Protein AF-A0A356S3U9-F1 (afdb_monomer_lite)

Secondary structure (DSSP, 8-state):
-HHHHHHHHHSPP-----EEEEETT--SS-HHHHHHHHHHH-TT-EEEEETT--TTHHHH-HHHHHHHHHHHHHHHS---------

pLDDT: mean 87.21, std 14.12, range [36.06, 97.56]

Foldseek 3Di:
DVVVVVVLLPDAADADEAEAEEEPAAPPDPCVVVVVSVCRRHVNYDYDYDYPAYDVQCPPDPVSVVVVVVVVCVVVVPDPPPPDDD

Structure (mmCIF, N/CA/C/O backbone):
data_AF-A0A356S3U9-F1
#
_entry.id   AF-A0A356S3U9-F1
#
loop_
_atom_site.group_PDB
_atom_site.id
_atom_site.type_symbol
_atom_site.label_atom_id
_atom_site.label_alt_id
_atom_site.label_comp_id
_atom_site.label_asym_id
_atom_site.label_entity_id
_atom_site.label_seq_id
_atom_site.pdbx_PDB_ins_code
_atom_site.Cartn_x
_atom_site.Cartn_y
_atom_site.Cartn_z
_atom_site.occupancy
_atom_site.B_iso_or_equiv
_atom_site.auth_seq_id
_atom_site.auth_comp_id
_atom_site.auth_asym_id
_atom_site.auth_atom_id
_atom_site.pdbx_PDB_model_num
ATOM 1 N N . MET A 1 1 ? 15.149 -6.779 5.449 1.00 65.31 1 MET A N 1
ATOM 2 C CA . MET A 1 1 ? 14.555 -5.563 4.842 1.00 65.31 1 MET A CA 1
ATOM 3 C C . MET A 1 1 ? 15.460 -4.898 3.805 1.00 65.31 1 MET A C 1
ATOM 5 O O . MET A 1 1 ? 15.018 -4.756 2.673 1.00 65.31 1 MET A O 1
ATOM 9 N N . ALA A 1 2 ? 16.719 -4.562 4.120 1.00 79.38 2 ALA A N 1
ATOM 10 C CA . ALA A 1 2 ? 17.619 -3.883 3.169 1.00 79.38 2 ALA A CA 1
ATOM 11 C C . ALA A 1 2 ? 17.845 -4.655 1.850 1.00 79.38 2 ALA A C 1
ATOM 13 O O . ALA A 1 2 ? 17.767 -4.081 0.768 1.00 79.38 2 ALA A O 1
ATOM 14 N N . GLU A 1 3 ? 18.048 -5.973 1.919 1.00 87.12 3 GLU A N 1
ATOM 15 C CA . GLU A 1 3 ? 18.233 -6.801 0.716 1.00 87.12 3 GLU A CA 1
ATOM 16 C C . GLU A 1 3 ? 16.976 -6.889 -0.161 1.00 87.12 3 GLU A C 1
ATOM 18 O O . GLU A 1 3 ? 17.068 -6.912 -1.387 1.00 87.12 3 GLU A O 1
ATOM 23 N N . TYR A 1 4 ? 15.786 -6.861 0.446 1.00 84.75 4 TYR A N 1
ATOM 24 C CA . TYR A 1 4 ? 14.531 -6.827 -0.306 1.00 84.75 4 TYR A CA 1
ATOM 25 C C . TYR A 1 4 ? 14.387 -5.519 -1.088 1.00 84.75 4 TYR A C 1
ATOM 27 O O . TYR A 1 4 ? 14.090 -5.547 -2.278 1.00 84.75 4 TYR A O 1
ATOM 35 N N . GLN A 1 5 ? 14.679 -4.380 -0.454 1.00 88.38 5 GLN A N 1
ATOM 36 C CA . GLN A 1 5 ? 14.636 -3.075 -1.119 1.00 88.38 5 GLN A CA 1
ATOM 37 C C . GLN A 1 5 ? 15.607 -3.013 -2.302 1.00 88.38 5 GLN A C 1
ATOM 39 O O . GLN A 1 5 ? 15.223 -2.586 -3.387 1.00 88.38 5 GLN A O 1
ATOM 44 N N . LYS A 1 6 ? 16.839 -3.512 -2.136 1.00 91.69 6 LYS A N 1
ATOM 45 C CA . LYS A 1 6 ? 17.817 -3.582 -3.235 1.00 91.69 6 LYS A CA 1
ATOM 46 C C . LYS A 1 6 ? 17.304 -4.418 -4.406 1.00 91.69 6 LYS A C 1
ATOM 48 O O . LYS A 1 6 ? 17.428 -3.996 -5.553 1.00 91.69 6 LYS A O 1
ATOM 53 N N . ARG A 1 7 ? 16.729 -5.591 -4.130 1.00 94.56 7 ARG A N 1
ATOM 54 C CA . ARG A 1 7 ? 16.159 -6.466 -5.166 1.00 94.56 7 ARG A CA 1
ATOM 55 C C . ARG A 1 7 ? 14.973 -5.814 -5.868 1.00 94.56 7 ARG A C 1
ATOM 57 O O . ARG A 1 7 ? 14.926 -5.835 -7.090 1.00 94.56 7 ARG A O 1
ATOM 64 N N . PHE A 1 8 ? 14.069 -5.192 -5.115 1.00 92.81 8 PHE A N 1
ATOM 65 C CA . PHE A 1 8 ? 12.920 -4.485 -5.673 1.00 92.81 8 PHE A CA 1
ATOM 66 C C . PHE A 1 8 ? 13.352 -3.349 -6.605 1.00 92.81 8 PHE A C 1
ATOM 68 O O . PHE A 1 8 ? 12.840 -3.228 -7.711 1.00 92.81 8 PHE A O 1
ATOM 75 N N . LEU A 1 9 ? 14.344 -2.549 -6.202 1.00 91.75 9 LEU A N 1
ATOM 76 C CA . LEU A 1 9 ? 14.862 -1.463 -7.038 1.00 91.75 9 LEU A CA 1
ATOM 77 C C . LEU A 1 9 ? 15.475 -1.975 -8.350 1.00 91.75 9 LEU A C 1
ATOM 79 O O . LEU A 1 9 ? 15.307 -1.324 -9.382 1.00 91.75 9 LEU A O 1
ATOM 83 N N . LYS A 1 10 ? 16.130 -3.142 -8.315 1.00 95.38 10 LYS A N 1
ATOM 84 C CA . LYS A 1 10 ? 16.753 -3.788 -9.481 1.00 95.38 10 LYS A CA 1
ATOM 85 C C . LYS A 1 10 ? 15.781 -4.538 -10.394 1.00 95.38 10 LYS A C 1
ATOM 87 O O . LYS A 1 10 ? 16.153 -4.801 -11.526 1.00 95.38 10 LYS A O 1
ATOM 92 N N . ALA A 1 11 ? 14.596 -4.912 -9.916 1.00 94.62 11 ALA A N 1
ATOM 93 C CA . ALA A 1 11 ? 13.623 -5.656 -10.716 1.00 94.62 11 ALA A CA 1
ATOM 94 C C . ALA A 1 11 ? 13.138 -4.832 -11.915 1.00 94.62 11 ALA A C 1
ATOM 96 O O . ALA A 1 11 ? 13.040 -3.614 -11.810 1.00 94.62 11 ALA A O 1
ATOM 97 N N . ASP A 1 12 ? 12.791 -5.455 -13.032 1.00 96.69 12 ASP A N 1
ATOM 98 C CA . ASP A 1 12 ? 12.237 -4.723 -14.173 1.00 96.69 12 ASP A CA 1
ATOM 99 C C . ASP A 1 12 ? 10.797 -4.261 -13.912 1.00 96.69 12 ASP A C 1
ATOM 101 O O . ASP A 1 12 ? 10.129 -4.711 -12.976 1.00 96.69 12 ASP A O 1
ATOM 105 N N . SER A 1 13 ? 10.323 -3.309 -14.715 1.00 96.56 13 SER A N 1
ATOM 106 C CA . SER A 1 13 ? 8.909 -2.933 -14.708 1.00 96.56 13 SER A CA 1
ATOM 107 C C . SER A 1 13 ? 8.055 -3.993 -15.400 1.00 96.56 13 SER A C 1
ATOM 109 O O . SER A 1 13 ? 8.502 -4.627 -16.353 1.00 96.56 13 SER A O 1
ATOM 111 N N . HIS A 1 14 ? 6.803 -4.122 -14.979 1.00 97.00 14 HIS A N 1
ATOM 112 C CA . HIS A 1 14 ? 5.831 -5.060 -15.512 1.00 97.00 14 HIS A CA 1
ATOM 113 C C . HIS A 1 14 ? 4.532 -4.343 -15.901 1.00 97.00 14 HIS A C 1
ATOM 115 O O . HIS A 1 14 ? 4.137 -3.362 -15.271 1.00 97.00 14 HIS A O 1
ATOM 121 N N . ALA A 1 15 ? 3.841 -4.852 -16.924 1.00 94.31 15 ALA A N 1
ATOM 122 C CA . ALA A 1 15 ? 2.626 -4.237 -17.466 1.00 94.31 15 ALA A CA 1
ATOM 123 C C . ALA A 1 15 ? 1.349 -4.542 -16.660 1.00 94.31 15 ALA A C 1
ATOM 125 O O . ALA A 1 15 ? 0.294 -3.986 -16.950 1.00 94.31 15 ALA A O 1
ATOM 126 N N . SER A 1 16 ? 1.427 -5.416 -15.652 1.00 94.25 16 SER A N 1
ATOM 127 C CA . SER A 1 16 ? 0.256 -5.824 -14.868 1.00 94.25 16 SER A CA 1
ATOM 128 C C . SER A 1 16 ? -0.434 -4.633 -14.211 1.00 94.25 16 SER A C 1
ATOM 130 O O . SER A 1 16 ? 0.205 -3.815 -13.543 1.00 94.25 16 SER A O 1
ATOM 132 N N . ALA A 1 17 ? -1.758 -4.589 -14.345 1.00 93.44 17 ALA A N 1
ATOM 133 C CA . ALA A 1 17 ? -2.595 -3.677 -13.590 1.00 93.44 17 ALA A CA 1
ATOM 134 C C . ALA A 1 17 ? -2.647 -4.127 -12.125 1.00 93.44 17 ALA A C 1
ATOM 136 O O . ALA A 1 17 ? -3.026 -5.256 -11.819 1.00 93.44 17 ALA A O 1
ATOM 137 N N . LEU A 1 18 ? -2.247 -3.238 -11.215 1.00 95.31 18 LEU A N 1
ATOM 138 C CA . LEU A 1 18 ? -2.349 -3.466 -9.776 1.00 95.31 18 LEU A CA 1
ATOM 139 C C . LEU A 1 18 ? -3.344 -2.489 -9.167 1.00 95.31 18 LEU A C 1
ATOM 141 O O . LEU A 1 18 ? -3.309 -1.293 -9.452 1.00 95.31 18 LEU A O 1
ATOM 145 N N . HIS A 1 19 ? -4.172 -2.982 -8.257 1.00 95.94 19 HIS A N 1
ATOM 146 C CA . HIS A 1 19 ? -5.008 -2.147 -7.410 1.00 95.94 19 HIS A CA 1
ATOM 147 C C . HIS A 1 19 ? -4.447 -2.155 -5.990 1.00 95.94 19 HIS A C 1
ATOM 149 O O . HIS A 1 19 ? -4.346 -3.206 -5.363 1.00 95.94 19 HIS A O 1
ATOM 155 N N . ILE A 1 20 ? -4.062 -0.982 -5.493 1.00 95.69 20 ILE A N 1
ATOM 156 C CA . ILE A 1 20 ? -3.431 -0.807 -4.183 1.00 95.69 20 ILE A CA 1
ATOM 157 C C . ILE A 1 20 ? -4.402 -0.040 -3.293 1.00 95.69 20 ILE A C 1
ATOM 159 O O . ILE A 1 20 ? -4.827 1.053 -3.654 1.00 95.69 20 ILE A O 1
ATOM 163 N N . ILE A 1 21 ? -4.749 -0.586 -2.131 1.00 94.62 21 ILE A N 1
ATOM 164 C CA . ILE A 1 21 ? -5.546 0.111 -1.115 1.00 94.62 21 ILE A CA 1
ATOM 165 C C . ILE A 1 21 ? -4.599 0.504 0.022 1.00 94.62 21 ILE A C 1
ATOM 167 O O . ILE A 1 21 ? -3.908 -0.361 0.555 1.00 94.62 21 ILE A O 1
ATOM 171 N N . GLN A 1 22 ? -4.550 1.790 0.373 1.00 95.75 22 GLN A N 1
ATOM 172 C CA . GLN A 1 22 ? -3.610 2.339 1.357 1.00 95.75 22 GLN A CA 1
ATOM 173 C C . GLN A 1 22 ? -4.329 3.216 2.387 1.00 95.75 22 GLN A C 1
ATOM 175 O O . GLN A 1 22 ? -5.026 4.162 2.024 1.00 95.75 22 GLN A O 1
ATOM 180 N N . GLY A 1 23 ? -4.107 2.950 3.672 1.00 94.69 23 GLY A N 1
ATOM 181 C CA . GLY A 1 23 ? -4.531 3.836 4.757 1.00 94.69 23 GLY A CA 1
ATOM 182 C C . GLY A 1 23 ? -3.621 5.063 4.867 1.00 94.69 23 GLY A C 1
ATOM 183 O O . GLY A 1 23 ? -2.399 4.925 4.754 1.00 94.69 23 GLY A O 1
ATOM 184 N N . THR A 1 24 ? -4.184 6.261 5.056 1.00 95.50 24 THR A N 1
ATOM 185 C CA . THR A 1 24 ? -3.393 7.511 5.126 1.00 95.50 24 THR A CA 1
ATOM 186 C C . THR A 1 24 ? -2.631 7.676 6.444 1.00 95.50 24 THR A C 1
ATOM 188 O O . THR A 1 24 ? -1.573 8.309 6.449 1.00 95.50 24 THR A O 1
ATOM 191 N N . ASP A 1 25 ? -3.089 7.016 7.512 1.00 94.88 25 ASP A N 1
ATOM 192 C CA . ASP A 1 25 ? -2.500 7.044 8.860 1.00 94.88 25 ASP A CA 1
ATOM 193 C C . ASP A 1 25 ? -1.633 5.803 9.161 1.00 94.88 25 ASP A C 1
ATOM 195 O O . ASP A 1 25 ? -1.317 5.491 10.317 1.00 94.88 25 ASP A O 1
ATOM 199 N N . ASP A 1 26 ? -1.227 5.065 8.123 1.00 94.06 26 ASP A N 1
ATOM 200 C CA . ASP A 1 26 ? -0.275 3.964 8.259 1.00 94.06 26 ASP A CA 1
ATOM 201 C C . ASP A 1 26 ? 1.118 4.504 8.629 1.00 94.06 26 ASP A C 1
ATOM 203 O O . ASP A 1 26 ? 1.754 5.233 7.866 1.00 94.06 26 ASP A O 1
ATOM 207 N N . ASN A 1 27 ? 1.580 4.122 9.823 1.00 92.44 27 ASN A N 1
ATOM 208 C CA . ASN A 1 27 ? 2.900 4.449 10.366 1.00 92.44 27 ASN A CA 1
ATOM 209 C C . ASN A 1 27 ? 3.829 3.221 10.439 1.00 92.44 27 ASN A C 1
ATOM 211 O O . ASN A 1 27 ? 4.937 3.307 10.968 1.00 92.44 27 ASN A O 1
ATOM 215 N N . THR A 1 28 ? 3.380 2.063 9.951 1.00 93.00 28 THR A N 1
ATOM 216 C CA . THR A 1 28 ? 4.138 0.807 9.943 1.00 93.00 28 THR A CA 1
ATOM 217 C C . THR A 1 28 ? 4.973 0.687 8.674 1.00 93.00 28 THR A C 1
ATOM 219 O O . THR A 1 28 ? 6.119 0.234 8.732 1.00 93.00 28 THR A O 1
ATOM 222 N N . VAL A 1 29 ? 4.433 1.117 7.530 1.00 90.50 29 VAL A N 1
ATOM 223 C CA . VAL A 1 29 ? 5.157 1.141 6.252 1.00 90.50 29 VAL A CA 1
ATOM 224 C C . VAL A 1 29 ? 5.259 2.558 5.696 1.00 90.50 29 VAL A C 1
ATOM 226 O O . VAL A 1 29 ? 4.320 3.345 5.756 1.00 90.50 29 VAL A O 1
ATOM 229 N N . ASP A 1 30 ? 6.407 2.885 5.097 1.00 93.81 30 ASP A N 1
ATOM 230 C CA . ASP A 1 30 ? 6.643 4.193 4.472 1.00 93.81 30 ASP A CA 1
ATOM 231 C C . ASP A 1 30 ? 5.967 4.271 3.092 1.00 93.81 30 ASP A C 1
ATOM 233 O O . ASP A 1 30 ? 6.606 4.208 2.036 1.00 93.81 30 ASP A O 1
ATOM 237 N N . TRP A 1 31 ? 4.636 4.343 3.091 1.00 95.56 31 TRP A N 1
ATOM 238 C CA . TRP A 1 31 ? 3.824 4.337 1.874 1.00 95.56 31 TRP A CA 1
ATOM 239 C C . TRP A 1 31 ? 4.120 5.538 0.969 1.00 95.56 31 TRP A C 1
ATOM 241 O O . TRP A 1 31 ? 4.123 5.400 -0.254 1.00 95.56 31 TRP A O 1
A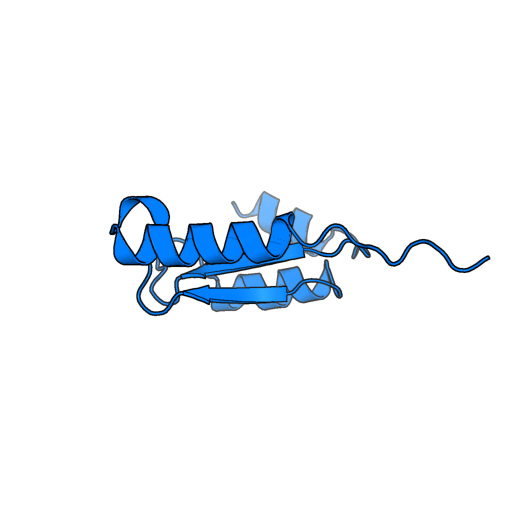TOM 251 N N . LYS A 1 32 ? 4.467 6.693 1.551 1.00 96.00 32 LYS A N 1
ATOM 252 C CA . LYS A 1 32 ? 4.833 7.905 0.801 1.00 96.00 32 LYS A CA 1
ATOM 253 C C . LYS A 1 32 ? 6.078 7.690 -0.058 1.00 96.00 32 LYS A C 1
ATOM 255 O O . LYS A 1 32 ? 6.144 8.220 -1.166 1.00 96.00 32 LYS A O 1
ATOM 260 N N . LYS A 1 33 ? 7.041 6.887 0.408 1.00 94.94 33 LYS A N 1
ATOM 261 C CA . LYS A 1 33 ? 8.207 6.485 -0.397 1.00 94.94 33 LYS A CA 1
ATOM 262 C C . LYS A 1 33 ? 7.934 5.278 -1.288 1.00 94.94 33 LYS A C 1
ATOM 264 O O . LYS A 1 33 ? 8.445 5.224 -2.405 1.00 94.94 33 LYS A O 1
ATOM 269 N N . ASN A 1 34 ? 7.147 4.312 -0.820 1.00 95.06 34 ASN A N 1
ATOM 270 C CA . ASN A 1 34 ? 6.953 3.045 -1.525 1.00 95.06 34 ASN A CA 1
ATOM 271 C C . ASN A 1 34 ? 6.028 3.172 -2.742 1.00 95.06 34 ASN A C 1
ATOM 273 O O . ASN A 1 34 ? 6.349 2.621 -3.794 1.00 95.06 34 ASN A O 1
ATOM 277 N N . LEU A 1 35 ? 4.914 3.905 -2.637 1.00 97.06 35 LEU A N 1
ATOM 278 C CA . LEU A 1 35 ? 3.931 4.004 -3.724 1.00 97.06 35 LEU A CA 1
ATOM 279 C C . LEU A 1 35 ? 4.523 4.563 -5.029 1.00 97.06 35 LEU A C 1
ATOM 281 O O . LEU A 1 35 ? 4.290 3.949 -6.071 1.00 97.06 35 LEU A O 1
ATOM 285 N N . PRO A 1 36 ? 5.346 5.634 -5.029 1.00 96.75 36 PRO A N 1
ATOM 286 C CA . PRO A 1 36 ? 6.001 6.093 -6.254 1.00 96.75 36 PRO A CA 1
ATOM 287 C C . PRO A 1 36 ? 6.915 5.037 -6.883 1.00 96.75 36 PRO A C 1
ATOM 289 O O . PRO A 1 36 ? 6.986 4.921 -8.104 1.00 96.75 36 PRO A O 1
ATOM 292 N N . LEU A 1 37 ? 7.618 4.243 -6.070 1.00 95.94 37 LEU A N 1
ATOM 293 C CA . LEU A 1 37 ? 8.490 3.182 -6.577 1.00 95.94 37 LEU A CA 1
ATOM 294 C C . LEU A 1 37 ? 7.678 2.034 -7.181 1.00 95.94 37 LEU A C 1
ATOM 296 O O . LEU A 1 37 ? 8.047 1.521 -8.237 1.00 95.94 37 LEU A O 1
ATOM 300 N N . ILE A 1 38 ? 6.562 1.670 -6.549 1.00 96.31 38 ILE A N 1
ATOM 301 C CA . ILE A 1 38 ? 5.627 0.673 -7.078 1.00 96.31 38 ILE A CA 1
ATOM 302 C C . ILE A 1 38 ? 5.027 1.158 -8.397 1.00 96.31 38 ILE A C 1
ATOM 304 O O . ILE A 1 38 ? 5.058 0.406 -9.363 1.00 96.31 38 ILE A O 1
ATOM 308 N N . ALA A 1 39 ? 4.593 2.417 -8.488 1.00 96.50 39 ALA A N 1
ATOM 309 C CA . ALA A 1 39 ? 4.054 2.990 -9.721 1.00 96.50 39 ALA A CA 1
ATOM 310 C C . ALA A 1 39 ? 5.068 2.976 -10.879 1.00 96.50 39 ALA A C 1
ATOM 312 O O . ALA A 1 39 ? 4.697 2.748 -12.026 1.00 96.50 39 ALA A O 1
ATOM 313 N N . ARG A 1 40 ? 6.367 3.145 -10.594 1.00 96.12 40 ARG A N 1
ATOM 314 C CA . ARG A 1 40 ? 7.427 3.008 -11.612 1.00 96.12 40 ARG A CA 1
ATOM 315 C C . ARG A 1 40 ? 7.626 1.563 -12.072 1.00 96.12 40 ARG A C 1
ATOM 317 O O . ARG A 1 40 ? 7.988 1.351 -13.224 1.00 96.12 40 ARG A O 1
ATOM 324 N N . LYS A 1 41 ? 7.435 0.577 -11.188 1.00 96.75 41 LYS A N 1
ATOM 325 C CA . LYS A 1 41 ? 7.530 -0.851 -11.541 1.00 96.75 41 LYS A CA 1
ATOM 326 C C . LYS A 1 41 ? 6.254 -1.381 -12.184 1.00 96.75 41 LYS A C 1
ATOM 328 O O . LYS A 1 41 ? 6.347 -2.264 -13.017 1.00 96.75 41 LYS A O 1
ATOM 333 N N . PHE A 1 42 ? 5.094 -0.835 -11.849 1.00 97.56 42 PHE A N 1
ATOM 334 C CA . PHE A 1 42 ? 3.798 -1.227 -12.393 1.00 97.56 42 PHE A CA 1
ATOM 335 C C . PHE A 1 42 ? 3.072 0.026 -12.892 1.00 97.56 42 PHE A C 1
ATOM 337 O O . PHE A 1 42 ? 2.260 0.598 -12.158 1.00 97.56 42 PHE A O 1
ATOM 344 N N . PRO A 1 43 ? 3.359 0.489 -14.122 1.00 97.06 43 PRO A N 1
ATOM 345 C CA . PRO A 1 43 ? 2.814 1.747 -14.640 1.00 97.06 43 PRO A CA 1
ATOM 346 C C . PRO A 1 43 ? 1.284 1.771 -14.738 1.00 97.06 43 PRO A C 1
ATOM 348 O O . PRO A 1 43 ? 0.682 2.836 -14.656 1.00 97.06 43 PRO A O 1
ATOM 351 N N . ALA A 1 44 ? 0.650 0.601 -14.865 1.00 96.12 44 ALA A N 1
ATOM 352 C CA . ALA A 1 44 ? -0.805 0.447 -14.878 1.00 96.12 44 ALA A CA 1
ATOM 353 C C . ALA A 1 44 ? -1.432 0.379 -13.468 1.00 96.12 44 ALA A C 1
ATOM 355 O O . ALA A 1 44 ? -2.628 0.109 -13.330 1.00 96.12 44 ALA A O 1
ATOM 356 N N . SER A 1 45 ? -0.646 0.585 -12.406 1.00 96.88 45 SER A N 1
ATOM 357 C CA . SER A 1 45 ? -1.151 0.529 -11.034 1.00 96.88 45 SER A CA 1
ATOM 358 C C . SER A 1 45 ? -2.032 1.729 -10.676 1.00 96.88 45 SER A C 1
ATOM 360 O O . SER A 1 45 ? -1.803 2.863 -11.096 1.00 96.88 45 SER A O 1
ATOM 362 N N . LYS A 1 46 ? -3.054 1.475 -9.858 1.00 96.75 46 LYS A N 1
ATOM 363 C CA . LYS A 1 46 ? -3.960 2.480 -9.294 1.00 96.75 46 LYS A CA 1
ATOM 364 C C . LYS A 1 46 ? -3.956 2.357 -7.779 1.00 96.75 46 LYS A C 1
ATOM 366 O O . LYS A 1 46 ? -4.130 1.261 -7.249 1.00 96.75 46 LYS A O 1
ATOM 371 N N . THR A 1 47 ? -3.792 3.486 -7.094 1.00 96.62 47 THR A N 1
ATOM 372 C CA . THR A 1 47 ? -3.862 3.546 -5.629 1.00 96.62 47 THR A CA 1
ATOM 373 C C . THR A 1 47 ? -5.176 4.175 -5.179 1.00 96.62 47 THR A C 1
ATOM 375 O O . THR A 1 47 ? -5.605 5.186 -5.734 1.00 96.62 47 THR A O 1
ATOM 378 N N . TYR A 1 48 ? -5.792 3.593 -4.156 1.00 95.31 48 TYR A N 1
ATOM 379 C CA . TYR A 1 48 ? -7.014 4.052 -3.510 1.00 95.31 48 TYR A CA 1
ATOM 380 C C . TYR A 1 48 ? -6.722 4.304 -2.033 1.00 95.31 48 TYR A C 1
ATOM 382 O O . TYR A 1 48 ? -6.282 3.401 -1.322 1.00 95.31 48 TYR A O 1
ATOM 390 N N . PHE A 1 49 ? -6.960 5.529 -1.575 1.00 94.75 49 PHE A N 1
ATOM 391 C CA . PHE A 1 49 ? -6.687 5.911 -0.194 1.00 94.75 49 PHE A CA 1
ATOM 392 C C . PHE A 1 49 ? -7.915 5.734 0.696 1.00 94.75 49 PHE A C 1
ATOM 394 O O . PHE A 1 49 ? -9.026 6.102 0.309 1.00 94.75 49 PHE A O 1
ATOM 401 N N . ILE A 1 50 ? -7.700 5.204 1.900 1.00 93.06 50 ILE A N 1
ATOM 402 C CA . ILE A 1 50 ? -8.694 5.165 2.972 1.00 93.06 50 ILE A CA 1
ATOM 403 C C . ILE A 1 50 ? -8.250 6.149 4.054 1.00 93.06 50 ILE A C 1
ATOM 405 O O . ILE A 1 50 ? -7.308 5.885 4.801 1.00 93.06 50 ILE A O 1
ATOM 409 N N . GLU A 1 51 ? -8.926 7.295 4.109 1.00 92.44 51 GLU A N 1
ATOM 410 C CA . GLU A 1 51 ? -8.598 8.366 5.051 1.00 92.44 51 GLU A CA 1
ATOM 411 C C . GLU A 1 51 ? -8.704 7.890 6.509 1.00 92.44 51 GLU A C 1
ATOM 413 O O . GLU A 1 51 ? -9.716 7.291 6.887 1.00 92.44 51 GLU A O 1
ATOM 418 N N . GLY A 1 52 ? -7.667 8.149 7.309 1.00 89.62 52 GLY A N 1
ATOM 419 C CA . GLY A 1 52 ? -7.592 7.841 8.740 1.00 89.62 52 GLY A CA 1
ATOM 420 C C . GLY A 1 52 ? -7.365 6.366 9.093 1.00 89.62 52 GLY A C 1
ATOM 421 O O . GLY A 1 52 ? -7.254 6.030 10.275 1.00 89.62 52 GLY A O 1
ATOM 422 N N . ALA A 1 53 ? -7.323 5.465 8.108 1.00 90.50 53 ALA A N 1
ATOM 423 C CA . ALA A 1 53 ? -7.038 4.055 8.357 1.00 90.50 53 ALA A CA 1
ATOM 424 C C . ALA A 1 53 ? -5.524 3.832 8.503 1.00 90.50 53 ALA A C 1
ATOM 426 O O . ALA A 1 53 ? -4.726 4.464 7.803 1.00 90.50 53 ALA A O 1
ATOM 427 N N . ARG A 1 54 ? -5.124 2.939 9.412 1.00 90.00 54 ARG A N 1
ATOM 428 C CA . ARG A 1 54 ? -3.722 2.578 9.669 1.00 90.00 54 ARG A CA 1
ATOM 429 C C . ARG A 1 54 ? -3.359 1.297 8.910 1.00 90.00 54 ARG A C 1
ATOM 431 O O . ARG A 1 54 ? -3.856 1.038 7.821 1.00 90.00 54 ARG A O 1
ATOM 438 N N . HIS A 1 55 ? -2.435 0.510 9.452 1.00 88.50 55 HIS A N 1
ATOM 439 C CA . HIS A 1 55 ? -1.888 -0.664 8.781 1.00 88.50 55 HIS A CA 1
ATOM 440 C C . HIS A 1 55 ? -2.851 -1.865 8.740 1.00 88.50 55 HIS A C 1
ATOM 442 O O . HIS A 1 55 ? -2.890 -2.610 7.763 1.00 88.50 55 HIS A O 1
ATOM 448 N N . HIS A 1 56 ? -3.655 -2.075 9.785 1.00 85.38 56 HIS A N 1
ATOM 449 C CA . HIS A 1 56 ? -4.542 -3.238 9.921 1.00 85.38 56 HIS A CA 1
ATOM 450 C C . HIS A 1 56 ? -5.988 -2.865 9.580 1.00 85.38 56 HIS A C 1
ATOM 452 O O . HIS A 1 56 ? -6.915 -3.253 10.289 1.00 85.38 56 HIS A O 1
ATOM 458 N N . MET A 1 57 ? -6.188 -2.125 8.488 1.00 78.88 57 MET A N 1
ATOM 459 C CA . MET A 1 57 ? -7.422 -1.382 8.198 1.00 78.88 57 MET A CA 1
ATOM 460 C C . MET A 1 57 ? -8.732 -2.174 8.400 1.00 78.88 57 MET A C 1
ATOM 462 O O . MET A 1 57 ? -9.691 -1.662 8.971 1.00 78.88 57 MET A O 1
ATOM 466 N N . VAL A 1 58 ? -8.784 -3.448 7.988 1.00 74.62 58 VAL A N 1
ATOM 467 C CA . VAL A 1 58 ? -9.979 -4.317 8.111 1.00 74.62 58 VAL A CA 1
ATOM 468 C C . VAL A 1 58 ? -10.306 -4.695 9.565 1.00 74.62 58 VAL A C 1
ATOM 470 O O . VAL A 1 58 ? -11.450 -5.031 9.885 1.00 74.62 58 VAL A O 1
ATOM 473 N N . ASN A 1 59 ? -9.321 -4.640 10.456 1.00 79.38 59 ASN A N 1
ATOM 474 C CA . ASN A 1 59 ? -9.446 -4.971 11.876 1.00 79.38 59 ASN A CA 1
ATOM 475 C C . ASN A 1 59 ? -9.544 -3.732 12.775 1.00 79.38 59 ASN A C 1
ATOM 477 O O . ASN A 1 59 ? -9.704 -3.880 13.982 1.00 79.38 59 ASN A O 1
ATOM 481 N N . GLU A 1 60 ? -9.460 -2.527 12.212 1.00 77.69 60 GLU A N 1
ATOM 482 C CA . GLU A 1 60 ? -9.491 -1.282 12.982 1.00 77.69 60 GLU A CA 1
ATOM 483 C C . GLU A 1 60 ? -10.913 -0.827 13.320 1.00 77.69 60 GLU A C 1
ATOM 485 O O . GLU A 1 60 ? -11.176 -0.420 14.449 1.00 77.69 60 GLU A O 1
AT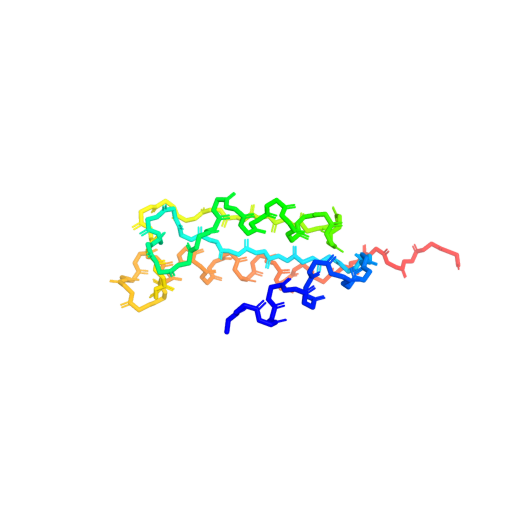OM 490 N N . SER A 1 61 ? -11.842 -0.890 12.362 1.00 86.44 61 SER A N 1
ATOM 491 C CA . SER A 1 61 ? -13.255 -0.575 12.596 1.00 86.44 61 SER A CA 1
ATOM 492 C C . SER A 1 61 ? -14.166 -1.199 11.537 1.00 86.44 61 SER A C 1
ATOM 494 O O . SER A 1 61 ? -13.729 -1.501 10.424 1.00 86.44 61 SER A O 1
ATOM 496 N N . LEU A 1 62 ? -15.458 -1.340 11.860 1.00 87.62 62 LEU A N 1
ATOM 497 C CA . LEU A 1 62 ? -16.478 -1.747 10.885 1.00 87.62 62 LEU A CA 1
ATOM 498 C C . LEU A 1 62 ? -16.576 -0.749 9.722 1.00 87.62 62 LEU A C 1
ATOM 500 O O . LEU A 1 62 ? -16.610 -1.157 8.570 1.00 87.62 62 LEU A O 1
ATOM 504 N N . ALA A 1 63 ? -16.498 0.554 10.002 1.00 87.06 63 ALA A N 1
ATOM 505 C CA . ALA A 1 63 ? -16.570 1.582 8.966 1.00 87.06 63 ALA A CA 1
ATOM 506 C C . ALA A 1 63 ? -15.431 1.473 7.932 1.00 87.06 63 ALA A C 1
ATOM 508 O O . ALA A 1 63 ? -15.658 1.673 6.739 1.00 87.06 63 ALA A O 1
ATOM 509 N N . TYR A 1 64 ? -14.205 1.152 8.360 1.00 88.31 64 TYR A N 1
ATOM 510 C CA . TYR A 1 64 ? -13.094 0.915 7.430 1.00 88.31 64 TYR A CA 1
ATOM 511 C C . TYR A 1 64 ? -13.250 -0.397 6.677 1.00 88.31 64 TYR A C 1
ATOM 513 O O . TYR A 1 64 ? -13.030 -0.439 5.467 1.00 88.31 64 TYR A O 1
ATOM 521 N N . ARG A 1 65 ? -13.678 -1.449 7.376 1.00 89.81 65 ARG A N 1
ATOM 522 C CA . ARG A 1 65 ? -13.968 -2.748 6.778 1.00 89.81 65 ARG A CA 1
ATOM 523 C C . ARG A 1 65 ? -14.976 -2.624 5.635 1.00 89.81 65 ARG A C 1
ATOM 525 O 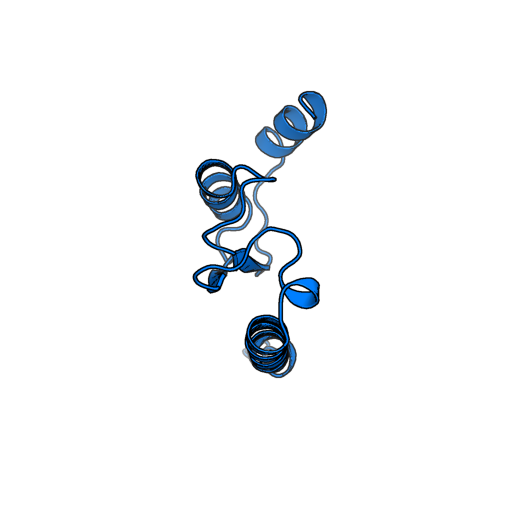O . ARG A 1 65 ? -14.691 -3.099 4.540 1.00 89.81 65 ARG A O 1
ATOM 532 N N . ASP A 1 66 ? -16.087 -1.932 5.858 1.00 89.31 66 ASP A N 1
ATOM 533 C CA . ASP A 1 66 ? -17.145 -1.764 4.859 1.00 89.31 66 ASP A CA 1
ATOM 534 C C . ASP A 1 66 ? -16.649 -0.986 3.636 1.00 89.31 66 ASP A C 1
ATOM 536 O O . ASP A 1 66 ? -16.858 -1.418 2.503 1.00 89.31 66 ASP A O 1
ATOM 540 N N . LYS A 1 67 ? -15.907 0.113 3.845 1.00 88.38 67 LYS A N 1
ATOM 541 C CA . LYS A 1 67 ? -15.283 0.880 2.750 1.00 88.38 67 LYS A CA 1
ATOM 542 C C . LYS A 1 67 ? -14.342 0.013 1.910 1.00 88.38 67 LYS A C 1
ATOM 544 O O . LYS A 1 67 ? -14.353 0.101 0.683 1.00 88.38 67 LYS A O 1
ATOM 549 N N . ILE A 1 68 ? -13.534 -0.823 2.560 1.00 90.06 68 ILE A N 1
ATOM 550 C CA . ILE A 1 68 ? -12.575 -1.703 1.883 1.00 90.06 68 ILE A CA 1
ATOM 551 C C . ILE A 1 68 ? -13.301 -2.793 1.106 1.00 90.06 68 ILE A C 1
ATOM 553 O O . ILE A 1 68 ? -12.991 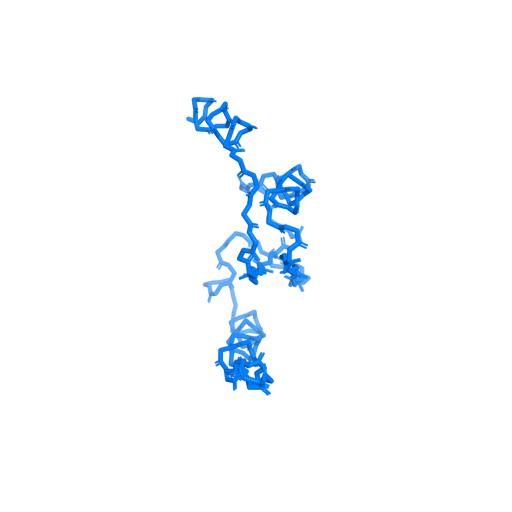-2.994 -0.064 1.00 90.06 68 ILE A O 1
ATOM 557 N N . PHE A 1 69 ? -14.278 -3.471 1.709 1.00 91.44 69 PHE A N 1
ATOM 558 C CA . PHE A 1 69 ? -15.014 -4.535 1.026 1.00 91.44 69 PHE A CA 1
ATOM 559 C C . PHE A 1 69 ? -15.877 -4.011 -0.119 1.00 91.44 69 PHE A C 1
ATOM 561 O O . PHE A 1 69 ? -15.898 -4.640 -1.175 1.00 91.44 69 PHE A O 1
ATOM 568 N N . ALA A 1 70 ? -16.506 -2.843 0.032 1.00 90.75 70 ALA A N 1
ATOM 569 C CA . ALA A 1 70 ? -17.185 -2.175 -1.074 1.00 90.75 70 ALA A CA 1
ATOM 570 C C . ALA A 1 70 ? -16.205 -1.918 -2.227 1.00 90.75 70 ALA A C 1
ATOM 572 O O . ALA A 1 70 ? -16.479 -2.282 -3.371 1.00 90.75 70 ALA A O 1
ATOM 573 N N . LYS A 1 71 ? -15.012 -1.389 -1.916 1.00 91.12 71 LYS A N 1
ATOM 574 C CA . LYS A 1 71 ? -13.999 -1.131 -2.938 1.00 91.12 71 LYS A CA 1
ATOM 575 C C . LYS A 1 71 ? -13.483 -2.408 -3.597 1.00 91.12 71 LYS A C 1
ATOM 577 O O . LYS A 1 71 ? -13.320 -2.442 -4.811 1.00 91.12 71 LYS A O 1
ATOM 582 N N . LEU A 1 72 ? -13.237 -3.462 -2.825 1.00 91.69 72 LEU A N 1
ATOM 583 C CA . LEU A 1 72 ? -12.824 -4.762 -3.354 1.00 91.69 72 LEU A CA 1
ATOM 584 C C . LEU A 1 72 ? -13.893 -5.353 -4.278 1.00 91.69 72 LEU A C 1
ATOM 586 O O . LEU A 1 72 ? -13.548 -5.849 -5.346 1.00 91.69 72 LEU A O 1
ATOM 590 N N . GLY A 1 73 ? -15.171 -5.245 -3.908 1.00 92.44 73 GLY A N 1
ATOM 591 C CA . GLY A 1 73 ? -16.291 -5.659 -4.752 1.00 92.44 73 GLY A CA 1
ATOM 592 C C . GLY A 1 73 ? -16.314 -4.920 -6.091 1.00 92.44 73 GLY A C 1
ATOM 593 O O . GLY A 1 73 ? -16.424 -5.560 -7.132 1.00 92.44 73 GLY A O 1
ATOM 594 N N . GLU A 1 74 ? -16.125 -3.597 -6.087 1.00 91.00 74 GLU A N 1
ATOM 595 C CA . GLU A 1 74 ? -16.012 -2.806 -7.323 1.00 91.00 74 GLU A CA 1
ATOM 596 C C . GLU A 1 74 ? -14.837 -3.238 -8.204 1.00 91.00 74 GLU A C 1
ATOM 598 O O . GLU A 1 74 ? -14.950 -3.205 -9.425 1.00 91.00 74 GLU A O 1
ATOM 603 N N . LEU A 1 75 ? -13.694 -3.571 -7.601 1.00 91.81 75 LEU A N 1
ATOM 604 C CA . LEU A 1 75 ? -12.468 -3.899 -8.330 1.00 91.81 75 LEU A CA 1
ATOM 605 C C . LEU A 1 75 ? -12.505 -5.312 -8.912 1.00 91.81 75 LEU A C 1
ATOM 607 O O . LEU A 1 75 ? -12.112 -5.502 -10.054 1.00 91.81 75 LEU A O 1
ATOM 611 N N . ILE A 1 76 ? -12.988 -6.287 -8.142 1.00 88.06 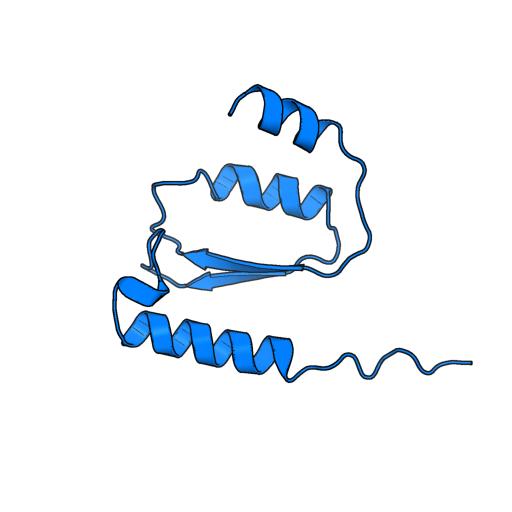76 ILE A N 1
ATOM 612 C CA . ILE A 1 76 ? -13.033 -7.700 -8.548 1.00 88.06 76 ILE A CA 1
ATOM 613 C C . ILE A 1 76 ? -14.262 -7.981 -9.420 1.00 88.06 76 ILE A C 1
ATOM 615 O O . ILE A 1 76 ? -14.196 -8.792 -10.337 1.00 88.06 76 ILE A O 1
ATOM 619 N N . GLY A 1 77 ? -15.383 -7.298 -9.167 1.00 82.56 77 GLY A N 1
ATOM 620 C CA . GLY A 1 77 ? -16.586 -7.388 -9.999 1.00 82.56 77 GLY A CA 1
ATOM 621 C C . GLY A 1 77 ? -16.419 -6.750 -11.380 1.00 82.56 77 GLY A C 1
ATOM 622 O O . GLY A 1 77 ? -17.229 -6.992 -12.272 1.00 82.56 77 GLY A O 1
ATOM 623 N N . ARG A 1 78 ? -15.359 -5.959 -11.576 1.00 64.69 78 ARG A N 1
ATOM 624 C CA . ARG A 1 78 ? -14.917 -5.469 -12.880 1.00 64.69 78 ARG A CA 1
ATOM 625 C C . ARG A 1 78 ? -13.988 -6.518 -13.493 1.00 64.69 78 ARG A C 1
ATOM 627 O O . ARG A 1 78 ? -12.776 -6.361 -13.497 1.00 64.69 78 ARG A O 1
ATOM 634 N N . SER A 1 79 ? -14.548 -7.619 -13.982 1.00 56.44 79 SER A N 1
ATOM 635 C CA . SER A 1 79 ? -13.812 -8.470 -14.916 1.00 56.44 79 SER A CA 1
ATOM 636 C C . SER A 1 79 ? -13.568 -7.657 -16.186 1.00 56.44 79 SER A C 1
ATOM 638 O O . SER A 1 79 ? -14.514 -7.113 -16.763 1.00 56.44 79 SER A O 1
ATOM 640 N N . ASP A 1 80 ? -12.301 -7.522 -16.581 1.00 58.72 80 ASP A N 1
ATOM 641 C CA . ASP A 1 80 ? -11.887 -6.811 -17.789 1.00 58.72 80 ASP A CA 1
ATOM 642 C C . ASP A 1 80 ? -12.573 -7.430 -19.017 1.00 58.72 80 ASP A C 1
ATOM 644 O O . ASP A 1 80 ? -12.107 -8.383 -19.633 1.00 58.72 80 ASP A O 1
ATOM 648 N N . THR A 1 81 ? -13.721 -6.873 -19.390 1.00 47.50 81 THR A N 1
ATOM 649 C CA . THR A 1 81 ? -14.322 -7.022 -20.716 1.00 47.50 81 THR A CA 1
ATOM 650 C C . THR A 1 81 ? -13.616 -6.030 -21.629 1.00 47.50 81 THR A C 1
ATOM 652 O O . THR A 1 81 ? -14.169 -5.008 -22.025 1.00 47.50 81 THR A O 1
ATOM 655 N N . ALA A 1 82 ? -12.336 -6.288 -21.884 1.00 46.47 82 ALA A N 1
ATOM 656 C CA . ALA A 1 82 ? -11.531 -5.526 -22.828 1.00 46.47 82 ALA A CA 1
ATOM 657 C C . ALA A 1 82 ? -10.410 -6.379 -23.449 1.00 46.47 82 ALA A C 1
ATOM 659 O O . ALA A 1 82 ? -9.356 -5.847 -23.751 1.00 46.47 82 ALA A O 1
ATOM 660 N N . ASP A 1 83 ? -10.657 -7.673 -23.675 1.00 46.41 83 ASP A N 1
ATOM 661 C CA . ASP A 1 83 ? -9.839 -8.527 -24.554 1.00 46.41 83 ASP A CA 1
ATOM 662 C C . ASP A 1 83 ? -10.718 -9.134 -25.662 1.00 46.41 83 ASP A C 1
ATOM 664 O O . ASP A 1 83 ? -10.822 -10.343 -25.859 1.00 46.41 83 ASP A O 1
ATOM 668 N N . THR A 1 84 ? -11.426 -8.275 -26.393 1.00 45.53 84 THR A N 1
ATOM 669 C CA . THR A 1 84 ? -11.952 -8.628 -27.717 1.00 45.53 84 THR A CA 1
ATOM 670 C C . THR A 1 84 ? -11.824 -7.420 -28.623 1.00 45.53 84 THR A C 1
ATOM 672 O O . THR A 1 84 ? -12.757 -6.628 -28.724 1.00 45.53 84 THR A O 1
ATOM 675 N N . ILE A 1 85 ? -10.665 -7.284 -29.269 1.00 48.09 85 ILE A N 1
ATOM 676 C CA . ILE A 1 85 ? -10.574 -6.719 -30.616 1.00 48.09 85 ILE A CA 1
ATOM 677 C C . ILE A 1 85 ? -9.529 -7.545 -31.385 1.00 48.09 85 ILE A C 1
ATOM 679 O O . ILE A 1 85 ? -8.356 -7.524 -31.024 1.00 48.09 85 ILE A O 1
ATOM 683 N N . ASP A 1 86 ? -10.046 -8.208 -32.425 1.00 36.06 86 ASP A N 1
ATOM 684 C CA . ASP A 1 86 ? -9.437 -9.006 -33.511 1.00 36.06 86 ASP A CA 1
ATOM 685 C C . ASP A 1 86 ? -8.910 -10.418 -33.186 1.00 36.06 86 ASP A C 1
ATOM 687 O O . ASP A 1 86 ? -7.752 -10.578 -32.738 1.00 36.06 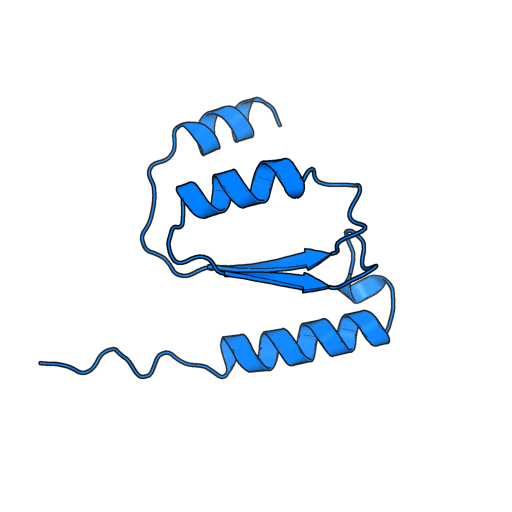86 ASP A O 1
#

Sequence (86 aa):
MAEYQKRFLKADSHASALHIIQGTDDNTVDWKKNLPLIARKFPASKTYFIEGARHHMVNESLAYRDKIFAKLGELIGRSDTADTID

Radius of gyration: 15.33 Å; chains: 1; bounding box: 35×17×46 Å